Protein AF-A0A1H9HXR9-F1 (afdb_monomer)

Secondary structure (DSSP, 8-state):
--HHHHHHHHHHHHHHHHHTT--HHHHHHHHHHHHHHHHHHTS--SSHHHHHHHHHHHHHHHHTTS---HHHHHHHHHHHHHHH----

Radius of gyration: 12.56 Å; Cα contacts (8 Å, |Δi|>4): 63; chains: 1; bounding box: 32×28×31 Å

InterPro domains:
  IPR014987 Uncharacterised protein family YfcL [PF08891] (10-84)

Organism: NCBI:txid355243

Mean predicted aligned error: 3.07 Å

Sequence (88 aa):
MNAYQQQAESIYNRLIEMEQRAEPNLLFLCSYLLGHISLVSAEQGDTADQFNQRVENSLEDAFKIDKLSTEDLHDIRSLWAQLSETDA

Nearest PDB structures (foldseek):
  6ha8-assembly1_t  TM=4.323E-01  e=8.942E+00  Bacillus subtilis subsp. subtilis str. 168

Foldseek 3Di:
DAQLLVLLVQLLVVLVVCCVVDDPLSVVLSVVLNVLSVVLSVDDDHHLVVNLVSSVVSLVVVVVPDPDDPVSNVVSVVVSVVSSDDDD

pLDDT: mean 94.0, std 9.92, range [32.78, 98.31]

Solvent-accessible surface area (backbone atoms only — not comparable to full-atom values): 4976 Å² total; per-residue (Å²): 132,48,47,15,56,51,45,44,52,53,47,48,51,54,39,55,60,48,42,80,74,40,55,75,70,53,31,51,46,34,56,53,51,50,52,47,49,55,59,50,61,75,54,91,69,62,37,43,67,58,44,52,52,48,38,51,52,53,48,59,56,43,63,75,71,53,91,66,51,76,64,54,55,49,50,45,51,53,53,47,50,67,58,67,54,68,88,125

Structure (mmCIF, N/CA/C/O backbone):
data_AF-A0A1H9HXR9-F1
#
_entry.id   AF-A0A1H9HXR9-F1
#
loop_
_atom_site.group_PDB
_atom_site.id
_atom_site.type_symbol
_atom_site.label_atom_id
_atom_site.label_alt_id
_atom_site.label_comp_id
_atom_site.label_asym_id
_atom_site.label_entity_id
_atom_site.label_seq_id
_atom_site.pdbx_PDB_ins_code
_atom_site.Cartn_x
_atom_site.Cartn_y
_atom_site.Cartn_z
_atom_site.occupancy
_atom_site.B_iso_or_equiv
_atom_site.auth_seq_id
_atom_site.auth_comp_id
_atom_site.auth_asym_id
_atom_site.auth_atom_id
_atom_site.pdbx_PDB_model_num
ATOM 1 N N . MET A 1 1 ? 16.167 2.635 -11.684 1.00 78.19 1 MET A N 1
ATOM 2 C CA . MET A 1 1 ? 14.807 2.781 -11.147 1.00 78.19 1 MET A CA 1
ATOM 3 C C . MET A 1 1 ? 13.842 2.598 -12.296 1.00 78.19 1 MET A C 1
ATOM 5 O O . MET A 1 1 ? 13.993 3.306 -13.285 1.00 78.19 1 MET A O 1
ATOM 9 N N . ASN A 1 2 ? 12.970 1.597 -12.233 1.00 95.69 2 ASN A N 1
ATOM 10 C CA . ASN A 1 2 ? 11.922 1.380 -13.239 1.00 95.69 2 ASN A CA 1
ATOM 11 C C . ASN A 1 2 ? 10.605 2.044 -12.796 1.00 95.69 2 ASN A C 1
ATOM 13 O O . ASN A 1 2 ? 10.535 2.606 -11.701 1.00 95.69 2 ASN A O 1
ATOM 17 N N . ALA A 1 3 ? 9.574 1.987 -13.644 1.00 96.31 3 ALA A N 1
ATOM 18 C CA . ALA A 1 3 ? 8.290 2.629 -13.363 1.00 96.31 3 ALA A CA 1
ATOM 19 C C . ALA A 1 3 ? 7.609 2.051 -12.110 1.00 96.31 3 ALA A C 1
ATOM 21 O O . ALA A 1 3 ? 6.959 2.786 -11.378 1.00 96.31 3 ALA A O 1
ATOM 22 N N . TYR A 1 4 ? 7.824 0.765 -11.814 1.00 97.38 4 TYR A N 1
ATOM 23 C CA . TYR A 1 4 ? 7.368 0.134 -10.572 1.00 97.38 4 TYR A CA 1
ATOM 24 C C . TYR A 1 4 ? 7.964 0.811 -9.327 1.00 97.38 4 TYR A C 1
ATOM 26 O O . TYR A 1 4 ? 7.237 1.247 -8.438 1.00 97.38 4 TYR A O 1
ATOM 34 N N . GLN A 1 5 ? 9.293 0.949 -9.281 1.00 96.50 5 GLN A N 1
ATOM 35 C CA . GLN A 1 5 ? 10.004 1.571 -8.157 1.00 96.50 5 GLN A CA 1
ATOM 36 C C . GLN A 1 5 ? 9.687 3.065 -8.029 1.00 96.50 5 GLN A C 1
ATOM 38 O O . GLN A 1 5 ? 9.539 3.563 -6.918 1.00 96.50 5 GLN A O 1
ATOM 43 N N . GLN A 1 6 ? 9.549 3.769 -9.157 1.00 96.62 6 GLN A N 1
ATOM 44 C CA . GLN A 1 6 ? 9.160 5.182 -9.182 1.00 96.62 6 GLN A CA 1
ATOM 45 C C . GLN A 1 6 ? 7.753 5.400 -8.622 1.00 96.62 6 GLN A C 1
ATOM 47 O O . GLN A 1 6 ? 7.557 6.316 -7.827 1.00 96.62 6 GLN A O 1
ATOM 52 N N . GLN A 1 7 ? 6.796 4.548 -8.997 1.00 97.06 7 GLN A N 1
ATOM 53 C CA . GLN A 1 7 ? 5.430 4.611 -8.482 1.00 97.06 7 GLN A CA 1
ATOM 54 C C . GLN A 1 7 ? 5.396 4.346 -6.973 1.00 97.06 7 GLN A C 1
ATOM 56 O O . GLN A 1 7 ? 4.783 5.108 -6.224 1.00 97.06 7 GLN A O 1
ATOM 61 N N . ALA A 1 8 ? 6.110 3.310 -6.522 1.00 97.06 8 ALA A N 1
ATOM 62 C CA . ALA A 1 8 ? 6.216 2.969 -5.109 1.00 97.06 8 ALA A CA 1
ATOM 63 C C . ALA A 1 8 ? 6.782 4.129 -4.278 1.00 97.06 8 ALA A C 1
ATOM 65 O O . ALA A 1 8 ? 6.178 4.530 -3.286 1.00 97.06 8 ALA A O 1
ATOM 66 N N . GLU A 1 9 ? 7.914 4.696 -4.704 1.00 96.69 9 GLU A N 1
ATOM 67 C CA . GLU A 1 9 ? 8.559 5.820 -4.022 1.00 96.69 9 GLU A CA 1
ATOM 68 C C . GLU A 1 9 ? 7.681 7.080 -4.041 1.00 96.69 9 GLU A C 1
ATOM 70 O O . GLU A 1 9 ? 7.563 7.763 -3.023 1.00 96.69 9 GLU A O 1
ATOM 75 N N . SER A 1 10 ? 7.020 7.371 -5.167 1.00 96.44 10 SER A N 1
ATOM 76 C CA . SER A 1 10 ? 6.124 8.525 -5.297 1.00 96.44 10 SER A CA 1
ATOM 77 C C . SER A 1 10 ? 4.964 8.458 -4.304 1.00 96.44 10 SER A C 1
ATOM 79 O O . SER A 1 10 ? 4.743 9.408 -3.548 1.00 96.44 10 SER A O 1
ATOM 81 N N . ILE A 1 11 ? 4.252 7.329 -4.257 1.00 97.44 11 ILE A N 1
ATOM 82 C CA . ILE A 1 11 ? 3.118 7.163 -3.343 1.00 97.44 11 ILE A CA 1
ATOM 83 C C . ILE A 1 11 ? 3.600 7.119 -1.889 1.00 97.44 11 ILE A C 1
ATOM 85 O O . ILE A 1 11 ? 2.985 7.751 -1.029 1.00 97.44 11 ILE A O 1
ATOM 89 N N . TYR A 1 12 ? 4.712 6.433 -1.611 1.00 97.19 12 TYR A N 1
ATOM 90 C CA . TYR A 1 12 ? 5.287 6.374 -0.267 1.00 97.19 12 TYR A CA 1
ATOM 91 C C . TYR A 1 12 ? 5.598 7.776 0.270 1.00 97.19 12 TYR A C 1
ATOM 93 O O . TYR A 1 12 ? 5.173 8.127 1.369 1.00 97.19 12 TYR A O 1
ATOM 101 N N . ASN A 1 13 ? 6.268 8.615 -0.523 1.00 96.31 13 ASN A N 1
ATOM 102 C CA . ASN A 1 13 ? 6.597 9.981 -0.119 1.00 96.31 13 ASN A CA 1
ATOM 103 C C . ASN A 1 13 ? 5.339 10.839 0.098 1.00 96.31 13 ASN A C 1
ATOM 105 O O . ASN A 1 13 ? 5.261 11.542 1.105 1.00 96.31 13 ASN A O 1
ATOM 109 N N . ARG A 1 14 ? 4.322 10.728 -0.774 1.00 96.12 14 ARG A N 1
ATOM 110 C CA . ARG A 1 14 ? 3.025 11.413 -0.587 1.00 96.12 14 ARG A CA 1
ATOM 111 C C . ARG A 1 14 ? 2.365 11.020 0.736 1.00 96.12 14 ARG A C 1
ATOM 113 O O . ARG A 1 14 ? 1.884 11.888 1.459 1.00 96.12 14 ARG A O 1
ATOM 120 N N . LEU A 1 15 ? 2.373 9.734 1.081 1.00 96.62 15 LEU A N 1
ATOM 121 C CA . LEU A 1 15 ? 1.802 9.246 2.337 1.00 96.62 15 LEU A CA 1
ATOM 122 C C . LEU A 1 15 ? 2.557 9.755 3.567 1.00 96.62 15 LEU A C 1
ATOM 124 O O . LEU A 1 15 ? 1.914 10.177 4.524 1.00 96.62 15 LEU A O 1
ATOM 128 N N . ILE A 1 16 ? 3.893 9.780 3.532 1.00 95.94 16 ILE A N 1
ATOM 129 C CA . ILE A 1 16 ? 4.710 10.351 4.617 1.00 95.94 16 ILE A CA 1
ATOM 130 C C . ILE A 1 16 ? 4.409 11.845 4.807 1.00 95.94 16 ILE A C 1
ATOM 132 O O . ILE A 1 16 ? 4.309 12.324 5.937 1.00 95.94 16 ILE A O 1
ATOM 136 N N . GLU A 1 17 ? 4.231 12.602 3.723 1.00 95.19 17 GLU A N 1
ATOM 137 C CA . GLU A 1 17 ? 3.850 14.017 3.804 1.00 95.19 17 GLU A CA 1
ATOM 138 C C . GLU A 1 17 ? 2.446 14.214 4.393 1.00 95.19 17 GLU A C 1
ATOM 140 O O . GLU A 1 17 ? 2.237 15.122 5.204 1.00 95.19 17 GLU A O 1
ATOM 145 N N . MET A 1 18 ? 1.489 13.358 4.017 1.00 94.75 18 MET A N 1
ATOM 146 C CA . MET A 1 18 ? 0.135 13.368 4.576 1.00 94.75 18 MET A CA 1
ATOM 147 C C . MET A 1 18 ? 0.146 13.025 6.068 1.00 94.75 18 MET A C 1
ATOM 149 O O . MET A 1 18 ? -0.499 13.716 6.856 1.00 94.75 18 MET A O 1
ATOM 153 N N . GLU A 1 19 ? 0.919 12.011 6.464 1.00 93.25 19 GLU A N 1
ATOM 154 C CA . GLU A 1 19 ? 1.057 11.543 7.846 1.00 93.25 19 GLU A CA 1
ATOM 155 C C . GLU A 1 19 ? 1.500 12.665 8.800 1.00 93.25 19 GLU A C 1
ATOM 157 O O . GLU A 1 19 ? 0.937 12.819 9.883 1.00 93.25 19 GLU A O 1
ATOM 162 N N . GLN A 1 20 ? 2.436 13.523 8.377 1.00 90.12 20 GLN A N 1
ATOM 163 C CA . GLN A 1 20 ? 2.952 14.633 9.195 1.00 90.12 20 GLN A CA 1
ATOM 164 C C . GLN A 1 20 ? 1.894 15.665 9.608 1.00 90.12 20 GLN A C 1
ATOM 166 O O . GLN A 1 20 ? 2.116 16.430 10.549 1.00 90.12 20 GLN A O 1
ATOM 171 N N . ARG A 1 21 ? 0.776 15.743 8.881 1.00 90.19 21 ARG A N 1
ATOM 172 C CA . ARG A 1 21 ? -0.294 16.730 9.101 1.00 90.19 21 ARG A CA 1
ATOM 173 C C . ARG A 1 21 ? -1.638 16.068 9.396 1.00 90.19 21 ARG A C 1
ATOM 175 O O . ARG A 1 21 ? -2.659 16.752 9.399 1.00 90.19 21 ARG A O 1
ATOM 182 N N . ALA A 1 22 ? -1.642 14.754 9.587 1.00 91.69 22 ALA A N 1
ATOM 183 C CA . ALA A 1 22 ? -2.856 13.974 9.668 1.00 91.69 22 ALA A CA 1
ATOM 184 C C . ALA A 1 22 ? -3.520 14.076 11.046 1.00 91.69 22 ALA A C 1
ATOM 186 O O . ALA A 1 22 ? -2.890 13.891 12.086 1.00 91.69 22 ALA A O 1
ATOM 187 N N . GLU A 1 23 ? -4.832 14.296 11.036 1.00 93.81 23 GLU A N 1
ATOM 188 C CA . GLU A 1 23 ? -5.696 13.979 12.174 1.00 93.81 23 GLU A CA 1
ATOM 189 C C . GLU A 1 23 ? -5.698 12.455 12.429 1.00 93.81 23 GLU A C 1
ATOM 191 O O . GLU A 1 23 ? -5.396 11.687 11.510 1.00 93.81 23 GLU A O 1
ATOM 196 N N . PRO A 1 24 ? -6.081 11.972 13.629 1.00 92.75 24 PRO A N 1
ATOM 197 C CA . PRO A 1 24 ? -5.924 10.564 14.012 1.00 92.75 24 PRO A CA 1
ATOM 198 C C . PRO A 1 24 ? -6.503 9.537 13.028 1.00 92.75 24 PRO A C 1
ATOM 200 O O . PRO A 1 24 ? -5.893 8.491 12.822 1.00 92.75 24 PRO A O 1
ATOM 203 N N . ASN A 1 25 ? -7.647 9.834 12.399 1.00 91.44 25 ASN A N 1
ATOM 204 C CA . ASN A 1 25 ? -8.229 8.936 11.398 1.00 91.44 25 ASN A CA 1
ATOM 205 C C . ASN A 1 25 ? -7.338 8.837 10.153 1.00 91.44 25 ASN A C 1
ATOM 207 O O . ASN A 1 25 ? -6.963 7.751 9.731 1.00 91.44 25 ASN A O 1
ATOM 211 N N . LEU A 1 26 ? -6.926 9.982 9.603 1.00 93.31 26 LEU A N 1
ATOM 212 C CA . LEU A 1 26 ? -6.053 10.013 8.433 1.00 93.31 26 LEU A CA 1
ATOM 213 C C . LEU A 1 26 ? -4.680 9.395 8.734 1.00 93.31 26 LEU A C 1
ATOM 215 O O . LEU A 1 26 ? -4.110 8.741 7.868 1.00 93.31 26 LEU A O 1
ATOM 219 N N . LEU A 1 27 ? -4.181 9.549 9.964 1.00 96.81 27 LEU A N 1
ATOM 220 C CA . LEU A 1 27 ? -2.941 8.920 10.412 1.00 96.81 27 LEU A CA 1
ATOM 221 C C . LEU A 1 27 ? -3.049 7.395 10.312 1.00 96.81 27 LEU A C 1
ATOM 223 O O . LEU A 1 27 ? -2.181 6.764 9.719 1.00 96.81 27 LEU A O 1
ATOM 227 N N . PHE A 1 28 ? -4.146 6.816 10.809 1.00 96.50 28 PHE A N 1
ATOM 228 C CA . PHE A 1 28 ? -4.409 5.384 10.676 1.00 96.50 28 PHE A CA 1
ATOM 229 C C . PHE A 1 28 ? -4.427 4.931 9.206 1.00 96.50 28 PHE A C 1
ATOM 231 O O . PHE A 1 28 ? -3.730 3.976 8.860 1.00 96.50 28 PHE A O 1
ATOM 238 N N . LEU A 1 29 ? -5.158 5.639 8.338 1.00 97.31 29 LEU A N 1
ATOM 239 C CA . LEU A 1 29 ? -5.246 5.304 6.911 1.00 97.31 29 LEU A CA 1
ATOM 240 C C . LEU A 1 29 ? -3.870 5.355 6.229 1.00 97.31 29 LEU A C 1
ATOM 242 O O . LEU A 1 29 ? -3.507 4.437 5.489 1.00 97.31 29 LEU A O 1
ATOM 246 N N . CYS A 1 30 ? -3.084 6.400 6.509 1.00 97.06 30 CYS A N 1
ATOM 247 C CA . CYS A 1 30 ? -1.735 6.552 5.975 1.00 97.06 30 CYS A CA 1
ATOM 248 C C . CYS A 1 30 ? -0.817 5.422 6.443 1.00 97.06 30 CYS A C 1
ATOM 250 O O . CYS A 1 30 ? -0.174 4.784 5.611 1.00 97.06 30 CYS A O 1
ATOM 252 N N . SER A 1 31 ? -0.779 5.132 7.747 1.00 96.50 31 SER A N 1
ATOM 253 C CA . SER A 1 31 ? 0.069 4.067 8.288 1.00 96.50 31 SER A CA 1
ATOM 254 C C . SER A 1 31 ? -0.330 2.685 7.750 1.00 96.50 31 SER A C 1
ATOM 256 O O . SER A 1 31 ? 0.547 1.867 7.467 1.00 96.50 31 SER A O 1
ATOM 258 N N . TYR A 1 32 ? -1.630 2.429 7.554 1.00 97.69 32 TYR A N 1
ATOM 259 C CA . TYR A 1 32 ? -2.115 1.175 6.970 1.00 97.69 32 TYR A CA 1
ATOM 260 C C . TYR A 1 32 ? -1.615 1.003 5.527 1.00 97.69 32 TYR A C 1
ATOM 262 O O . TYR A 1 32 ? -0.987 -0.006 5.199 1.00 97.69 32 TYR A O 1
ATOM 270 N N . LEU A 1 33 ? -1.803 2.018 4.676 1.00 98.06 33 LEU A N 1
ATOM 271 C CA . LEU A 1 33 ? -1.330 1.979 3.288 1.00 98.06 33 LEU A CA 1
ATOM 272 C C . LEU A 1 33 ? 0.197 1.921 3.184 1.00 98.06 33 LEU A C 1
ATOM 274 O O . LEU A 1 33 ? 0.716 1.172 2.356 1.00 98.06 33 LEU A O 1
ATOM 278 N N . LEU A 1 34 ? 0.925 2.648 4.039 1.00 97.94 34 LEU A N 1
ATOM 279 C CA . LEU A 1 34 ? 2.390 2.592 4.098 1.00 97.94 34 LEU A CA 1
ATOM 280 C C . LEU A 1 34 ? 2.892 1.164 4.348 1.00 97.94 34 LEU A C 1
ATOM 282 O O . LEU A 1 34 ? 3.864 0.748 3.717 1.00 97.94 34 LEU A O 1
ATOM 286 N N . GLY A 1 35 ? 2.214 0.392 5.204 1.00 97.69 35 GLY A N 1
ATOM 287 C CA . GLY A 1 35 ? 2.538 -1.017 5.440 1.00 97.69 35 GLY A CA 1
ATOM 288 C C . GLY A 1 35 ? 2.434 -1.868 4.170 1.00 97.69 35 GLY A C 1
ATOM 289 O O . GLY A 1 35 ? 3.379 -2.576 3.816 1.00 97.69 35 GLY A O 1
ATOM 290 N N . HIS A 1 36 ? 1.323 -1.749 3.441 1.00 98.25 36 HIS A N 1
ATOM 291 C CA . HIS A 1 36 ? 1.097 -2.486 2.192 1.00 98.25 36 HIS A CA 1
ATOM 292 C C . HIS A 1 36 ? 2.046 -2.062 1.068 1.00 98.25 36 HIS A C 1
ATOM 294 O O . HIS A 1 36 ? 2.609 -2.904 0.368 1.00 98.25 36 HIS A O 1
ATOM 300 N N . ILE A 1 37 ? 2.288 -0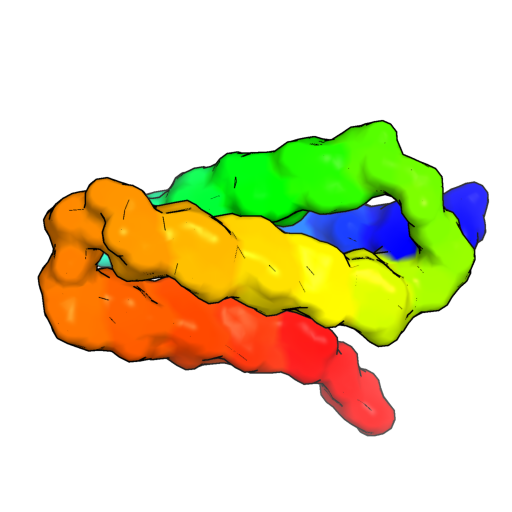.762 0.926 1.00 97.81 37 ILE A N 1
ATOM 301 C CA . ILE A 1 37 ? 3.241 -0.221 -0.047 1.00 97.81 37 ILE A CA 1
ATOM 302 C C . ILE A 1 37 ? 4.661 -0.682 0.273 1.00 97.81 37 ILE A C 1
ATOM 304 O O . ILE A 1 37 ? 5.393 -1.077 -0.633 1.00 97.81 37 ILE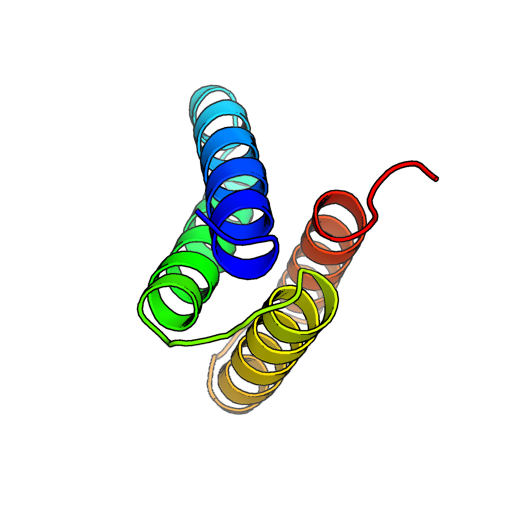 A O 1
ATOM 308 N N . SER A 1 38 ? 5.060 -0.693 1.548 1.00 97.31 38 SER A N 1
ATOM 309 C CA . SER A 1 38 ? 6.375 -1.193 1.955 1.00 97.31 38 SER A CA 1
ATOM 310 C C . SER A 1 38 ? 6.538 -2.680 1.625 1.00 97.31 38 SER A C 1
ATOM 312 O O . SER A 1 38 ? 7.578 -3.069 1.095 1.00 97.31 38 SER A O 1
ATOM 314 N N . LEU A 1 39 ? 5.499 -3.490 1.847 1.00 97.19 39 LEU A N 1
ATOM 315 C CA . LEU A 1 39 ? 5.502 -4.909 1.491 1.00 97.19 39 LEU A CA 1
ATOM 316 C C . LEU A 1 39 ? 5.665 -5.116 -0.022 1.00 97.19 39 LEU A C 1
ATOM 318 O O . LEU A 1 39 ? 6.555 -5.843 -0.456 1.00 97.19 39 LEU A O 1
ATOM 322 N N . VAL A 1 40 ? 4.838 -4.445 -0.825 1.00 97.88 40 VAL A N 1
ATOM 323 C CA . VAL A 1 40 ? 4.817 -4.613 -2.286 1.00 97.88 40 VAL A CA 1
ATOM 324 C C . VAL A 1 40 ? 6.052 -4.000 -2.954 1.00 97.88 40 VAL A C 1
ATOM 326 O O . VAL A 1 40 ? 6.573 -4.544 -3.927 1.00 97.88 40 VAL A O 1
ATOM 329 N N . SER A 1 41 ? 6.579 -2.892 -2.431 1.00 96.06 41 SER A N 1
ATOM 330 C CA . SER A 1 41 ? 7.789 -2.247 -2.967 1.00 96.06 41 SER A CA 1
ATOM 331 C C . SER A 1 41 ? 9.058 -3.087 -2.794 1.00 96.06 41 SER A C 1
ATOM 333 O O . SER A 1 41 ? 10.007 -2.909 -3.557 1.00 96.06 41 SER A O 1
ATOM 335 N N . ALA A 1 42 ? 9.070 -4.026 -1.842 1.00 95.06 42 ALA A N 1
ATOM 336 C CA . ALA A 1 42 ? 10.156 -4.989 -1.676 1.00 95.06 42 ALA A CA 1
ATOM 337 C C . ALA A 1 42 ? 10.175 -6.073 -2.773 1.00 95.06 42 ALA A C 1
ATOM 339 O O . ALA A 1 42 ? 11.168 -6.792 -2.916 1.00 95.06 42 ALA A O 1
ATOM 340 N N . GLU A 1 43 ? 9.102 -6.203 -3.556 1.00 94.94 43 GLU A N 1
ATOM 341 C CA . GLU A 1 43 ? 9.014 -7.156 -4.658 1.00 94.94 43 GLU A CA 1
ATOM 342 C C . GLU A 1 43 ? 9.591 -6.608 -5.975 1.00 94.94 43 GLU A C 1
ATOM 344 O O . GLU A 1 43 ? 9.781 -5.408 -6.165 1.00 94.94 43 GLU A O 1
ATOM 349 N N . GLN A 1 44 ? 9.846 -7.505 -6.934 1.00 92.06 44 GLN A N 1
ATOM 350 C CA . GLN A 1 44 ? 10.268 -7.125 -8.284 1.00 92.06 44 GLN A CA 1
ATOM 351 C C . GLN A 1 44 ? 9.061 -6.924 -9.204 1.00 92.06 44 GLN A C 1
ATOM 353 O O . GLN A 1 44 ? 8.213 -7.812 -9.329 1.00 92.06 44 GLN A O 1
ATOM 358 N N . GLY A 1 45 ? 9.030 -5.800 -9.910 1.00 95.06 45 GLY A N 1
ATOM 359 C CA . GLY A 1 45 ? 8.109 -5.521 -11.008 1.00 95.06 45 GLY A CA 1
ATOM 360 C C . GLY A 1 45 ? 8.690 -4.451 -11.923 1.00 95.06 45 GLY A C 1
ATOM 361 O O . GLY A 1 45 ? 9.720 -3.867 -11.591 1.00 95.06 45 GLY A O 1
ATOM 362 N N . ASP A 1 46 ? 8.050 -4.203 -13.063 1.00 96.25 46 ASP A N 1
ATOM 363 C CA . ASP A 1 46 ? 8.590 -3.348 -14.130 1.00 96.25 46 ASP A CA 1
ATOM 364 C C . ASP A 1 46 ? 7.768 -2.076 -14.366 1.00 96.25 46 ASP A C 1
ATOM 366 O O . ASP A 1 46 ? 8.326 -1.021 -14.682 1.00 96.25 46 ASP A O 1
ATOM 370 N N . THR A 1 47 ? 6.447 -2.162 -14.190 1.00 97.12 47 THR A N 1
ATOM 371 C CA . THR A 1 47 ? 5.488 -1.099 -14.540 1.00 97.12 47 THR A CA 1
ATOM 372 C C . THR A 1 47 ? 4.773 -0.533 -13.315 1.00 97.12 47 THR A C 1
ATOM 374 O O . THR A 1 47 ? 4.631 -1.218 -12.303 1.00 97.12 47 THR A O 1
ATOM 377 N N . ALA A 1 48 ? 4.288 0.707 -13.419 1.00 96.44 48 ALA A N 1
ATOM 378 C CA . ALA A 1 48 ? 3.456 1.324 -12.385 1.00 96.44 48 ALA A CA 1
ATOM 379 C C . ALA A 1 48 ? 2.139 0.551 -12.176 1.00 96.44 48 ALA A C 1
ATOM 381 O O . ALA A 1 48 ? 1.750 0.302 -11.039 1.00 96.44 48 ALA A O 1
ATOM 382 N N . ASP A 1 49 ? 1.513 0.068 -13.256 1.00 96.50 49 ASP A N 1
ATOM 383 C CA . ASP A 1 49 ? 0.282 -0.732 -13.177 1.00 96.50 49 ASP A CA 1
ATOM 384 C C . ASP A 1 49 ? 0.480 -2.029 -12.390 1.00 96.50 49 ASP A C 1
ATOM 386 O O . ASP A 1 49 ? -0.367 -2.398 -11.580 1.00 96.50 49 ASP A O 1
ATOM 390 N N . GLN A 1 50 ? 1.618 -2.710 -12.575 1.00 97.38 50 GLN A N 1
ATOM 391 C CA . GLN A 1 50 ? 1.949 -3.895 -11.779 1.00 97.38 50 GLN A CA 1
ATOM 392 C C . GLN A 1 50 ? 2.092 -3.564 -10.294 1.00 97.38 50 GLN A C 1
ATOM 394 O O . GLN A 1 50 ? 1.669 -4.364 -9.463 1.00 97.38 50 GLN A O 1
ATOM 399 N N . PHE A 1 51 ? 2.683 -2.416 -9.953 1.00 97.94 51 PHE A N 1
ATOM 400 C CA . PHE A 1 51 ? 2.767 -1.971 -8.563 1.00 97.94 51 PHE A CA 1
ATOM 401 C C . PHE A 1 51 ? 1.366 -1.734 -7.993 1.00 97.94 51 PHE A C 1
ATOM 403 O O . PHE A 1 51 ? 1.004 -2.333 -6.981 1.00 97.94 51 PHE A O 1
ATOM 410 N N . ASN A 1 52 ? 0.550 -0.942 -8.695 1.00 97.50 52 ASN A N 1
ATOM 411 C CA . ASN A 1 52 ? -0.802 -0.604 -8.263 1.00 97.50 52 ASN A CA 1
ATOM 412 C C . ASN A 1 52 ? -1.675 -1.860 -8.081 1.00 97.50 52 ASN A C 1
ATOM 414 O O . ASN A 1 52 ? -2.319 -2.023 -7.048 1.00 97.50 52 ASN A O 1
ATOM 418 N N . GLN A 1 53 ? -1.644 -2.794 -9.038 1.00 97.50 53 GLN A N 1
ATOM 419 C CA . GLN A 1 53 ? -2.391 -4.054 -8.949 1.00 97.50 53 GLN A CA 1
ATOM 420 C C . GLN A 1 53 ? -1.953 -4.917 -7.763 1.00 97.50 53 GLN A C 1
ATOM 422 O O . GLN A 1 53 ? -2.784 -5.559 -7.125 1.00 97.50 53 GLN A O 1
ATOM 427 N N . ARG A 1 54 ? -0.654 -4.957 -7.451 1.00 98.31 54 ARG A N 1
ATOM 428 C CA . ARG A 1 54 ? -0.158 -5.737 -6.310 1.00 98.31 54 ARG A CA 1
ATOM 429 C C . ARG A 1 54 ? -0.543 -5.120 -4.974 1.00 98.31 54 ARG A C 1
ATOM 431 O O . ARG A 1 54 ? -0.872 -5.869 -4.059 1.00 98.31 54 ARG A O 1
ATOM 438 N N . VAL A 1 55 ? -0.543 -3.791 -4.865 1.00 98.25 55 VAL A N 1
ATOM 439 C CA . VAL A 1 55 ? -1.062 -3.113 -3.670 1.00 98.25 55 VAL A CA 1
ATOM 440 C C . VAL A 1 55 ? -2.557 -3.386 -3.511 1.00 98.25 55 VAL A C 1
ATOM 442 O O . VAL A 1 55 ? -2.959 -3.790 -2.425 1.00 98.25 55 VAL A O 1
ATOM 445 N N . GLU A 1 56 ? -3.355 -3.282 -4.579 1.00 97.62 56 GLU A N 1
ATOM 446 C CA . GLU A 1 56 ? -4.789 -3.619 -4.535 1.00 97.62 56 GLU A CA 1
ATOM 447 C C . GLU A 1 56 ? -5.010 -5.060 -4.050 1.00 97.62 56 GLU A C 1
ATOM 449 O O . GLU A 1 56 ? -5.755 -5.280 -3.100 1.00 97.62 56 GLU A O 1
ATOM 454 N N . ASN A 1 57 ? -4.295 -6.038 -4.618 1.00 97.94 57 ASN A N 1
ATOM 455 C CA . ASN A 1 57 ? -4.395 -7.437 -4.188 1.00 97.94 57 ASN A CA 1
ATOM 456 C C . ASN A 1 57 ? -3.992 -7.620 -2.715 1.00 97.94 57 ASN A C 1
ATOM 458 O O . ASN A 1 57 ? -4.647 -8.350 -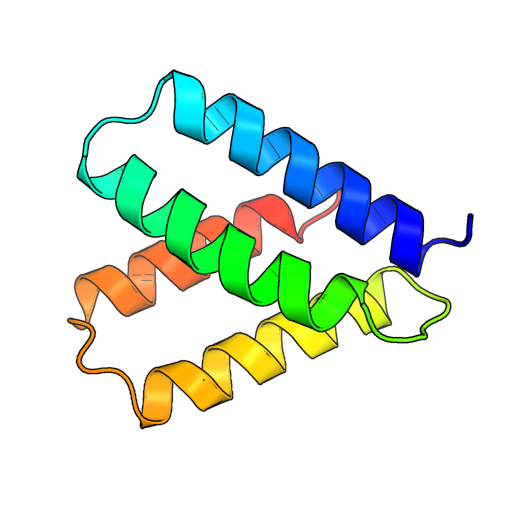1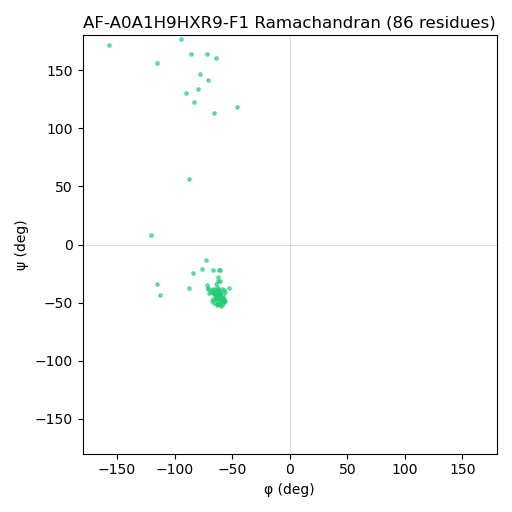.974 1.00 97.94 57 ASN A O 1
ATOM 462 N N . SER A 1 58 ? -2.925 -6.943 -2.280 1.00 98.00 58 SER A N 1
ATOM 463 C CA . SER A 1 58 ? -2.460 -6.990 -0.892 1.00 98.00 58 SER A CA 1
ATOM 464 C C . SER A 1 58 ? -3.507 -6.432 0.079 1.00 98.00 58 SER A C 1
ATOM 466 O O . SER A 1 58 ? -3.729 -7.019 1.140 1.00 98.00 58 SER A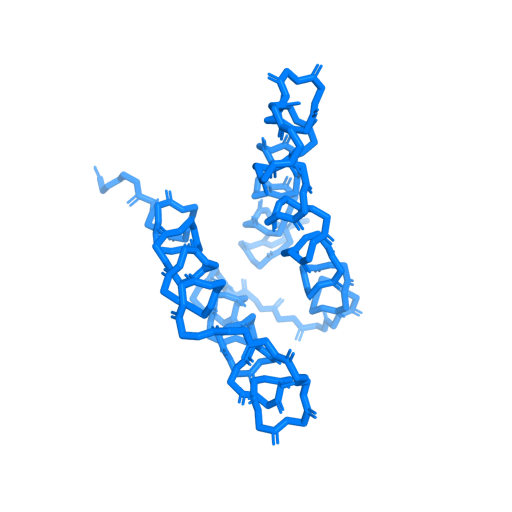 O 1
ATOM 468 N N . LEU A 1 59 ? -4.187 -5.344 -0.300 1.00 97.94 59 LEU A N 1
ATOM 469 C CA . LEU A 1 59 ? -5.292 -4.764 0.464 1.00 97.94 59 LEU A CA 1
ATOM 470 C C . LEU A 1 59 ? -6.500 -5.701 0.497 1.00 97.94 59 LEU A C 1
ATOM 472 O O . LEU A 1 59 ? -7.043 -5.968 1.566 1.00 97.94 59 LEU A O 1
ATOM 476 N N . GLU A 1 60 ? -6.905 -6.252 -0.649 1.00 97.12 60 GLU A N 1
ATOM 477 C CA . GLU A 1 60 ? -8.023 -7.194 -0.723 1.00 97.12 60 GLU A CA 1
ATOM 478 C C . GLU A 1 60 ? -7.805 -8.440 0.137 1.00 97.12 60 GLU A C 1
ATOM 480 O O . GLU A 1 60 ? -8.753 -8.943 0.745 1.00 97.12 60 GLU A O 1
ATOM 485 N N . ASP A 1 61 ? -6.575 -8.948 0.199 1.00 97.12 61 ASP A N 1
ATOM 486 C CA . ASP A 1 61 ? -6.237 -10.085 1.047 1.00 97.12 61 ASP A CA 1
ATOM 487 C C . ASP A 1 61 ? -6.267 -9.731 2.535 1.00 97.12 61 ASP A C 1
ATOM 489 O O . ASP A 1 61 ? -6.830 -10.494 3.325 1.00 97.12 61 ASP A O 1
ATOM 493 N N . ALA A 1 62 ? -5.754 -8.562 2.922 1.00 96.88 62 ALA A N 1
ATOM 494 C CA . ALA A 1 62 ? -5.813 -8.114 4.311 1.00 96.88 62 ALA A CA 1
ATOM 495 C C . ALA A 1 62 ? -7.245 -7.815 4.772 1.00 96.88 62 ALA A C 1
ATOM 497 O O . ALA A 1 62 ? -7.636 -8.236 5.859 1.00 96.88 62 ALA A O 1
ATOM 498 N N . PHE A 1 63 ? -8.087 -7.221 3.922 1.00 96.50 63 PHE A N 1
ATOM 499 C CA 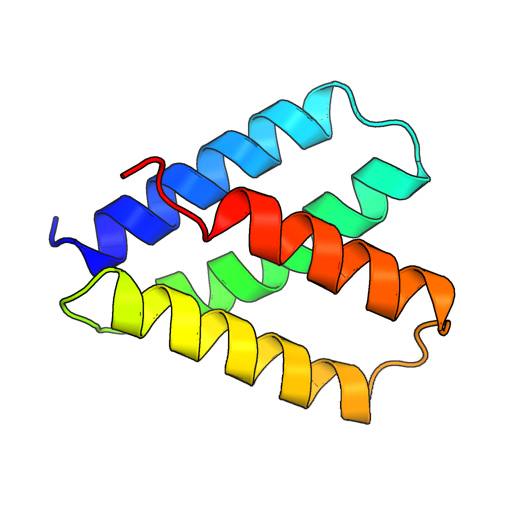. PHE A 1 63 ? -9.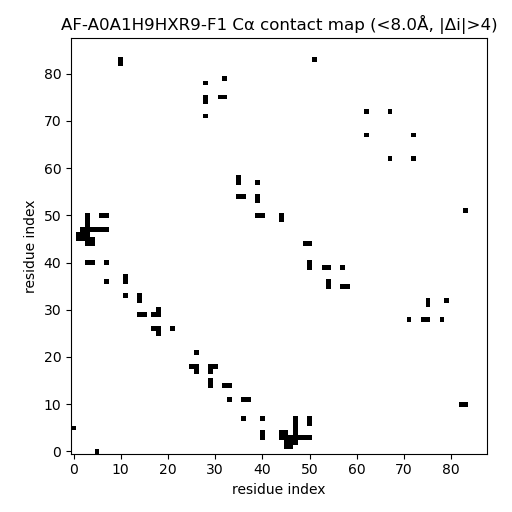492 -6.936 4.238 1.00 96.50 63 PHE A CA 1
ATOM 500 C C . PHE A 1 63 ? -10.329 -8.181 4.559 1.00 96.50 63 PHE A C 1
ATOM 502 O O . PHE A 1 63 ? -11.362 -8.077 5.219 1.00 96.50 63 PHE A O 1
ATOM 509 N N . LYS A 1 64 ? -9.908 -9.371 4.112 1.00 94.75 64 LYS A N 1
ATOM 510 C CA . LYS A 1 64 ? -10.579 -10.641 4.446 1.00 94.75 64 LYS A CA 1
ATOM 511 C C . LYS A 1 64 ? -10.274 -11.115 5.871 1.00 94.75 64 LYS A C 1
ATOM 513 O O . LYS A 1 64 ? -11.002 -11.960 6.393 1.00 94.75 64 LYS A O 1
ATOM 518 N N . ILE A 1 65 ? -9.182 -10.637 6.465 1.00 94.38 65 ILE A N 1
ATOM 519 C CA . ILE A 1 65 ? -8.620 -11.136 7.728 1.00 94.38 65 ILE A CA 1
ATOM 520 C C . ILE A 1 65 ? -8.750 -10.080 8.828 1.00 94.38 65 ILE A C 1
ATOM 522 O O . ILE A 1 65 ? -9.124 -10.402 9.961 1.00 94.38 65 ILE A O 1
ATOM 526 N N . ASP A 1 66 ? -8.451 -8.829 8.494 1.00 93.44 66 ASP A N 1
ATOM 527 C CA . ASP A 1 66 ? -8.442 -7.716 9.425 1.00 93.44 66 ASP A CA 1
ATOM 528 C C . ASP A 1 66 ? -9.862 -7.343 9.851 1.00 93.44 66 ASP A C 1
ATOM 530 O O . ASP A 1 66 ? -10.812 -7.331 9.068 1.00 93.44 66 ASP A O 1
ATOM 534 N N . LYS A 1 67 ? -10.020 -7.000 11.129 1.00 92.69 67 LYS A N 1
ATOM 535 C CA . LYS A 1 67 ? -11.311 -6.599 11.705 1.00 92.69 67 LYS A CA 1
ATOM 536 C C . LYS A 1 67 ? -11.546 -5.100 11.541 1.00 92.69 67 LYS A C 1
ATOM 538 O O . LYS A 1 67 ? -11.737 -4.395 12.530 1.00 92.69 67 LYS A O 1
ATOM 543 N N . LEU A 1 68 ? -11.489 -4.636 10.300 1.00 95.19 68 LEU A N 1
ATOM 544 C CA . LEU A 1 68 ? -11.769 -3.253 9.930 1.00 95.19 68 LEU A CA 1
ATOM 545 C C . LEU A 1 68 ? -13.277 -3.004 9.891 1.00 95.19 68 LEU A C 1
ATOM 547 O O . LEU A 1 68 ? -14.062 -3.895 9.551 1.00 95.19 68 LEU A O 1
ATOM 551 N N . SER A 1 69 ? -13.696 -1.794 10.252 1.00 96.00 69 SER A N 1
ATOM 552 C CA . SER A 1 69 ? -15.084 -1.387 10.059 1.00 96.00 69 SER A CA 1
ATOM 553 C C . SER A 1 69 ? -15.373 -1.158 8.572 1.00 96.00 69 SER A C 1
ATOM 555 O O . SER A 1 69 ? -14.472 -1.010 7.747 1.00 96.00 69 SER A O 1
ATOM 557 N N . THR A 1 70 ? -16.653 -1.111 8.202 1.00 95.62 70 THR A N 1
ATOM 558 C CA . THR A 1 70 ? -17.041 -0.766 6.825 1.00 95.62 70 THR A CA 1
ATOM 559 C C . THR A 1 70 ? -16.572 0.639 6.432 1.00 95.62 70 THR A C 1
ATOM 561 O O . THR A 1 70 ? -16.259 0.857 5.265 1.00 95.62 70 THR A O 1
ATOM 564 N N . GLU A 1 71 ? -16.504 1.562 7.395 1.00 96.00 71 GLU A N 1
ATOM 565 C CA . GLU A 1 71 ? -15.993 2.922 7.198 1.00 96.00 71 GLU A CA 1
ATOM 566 C C . GLU A 1 71 ? -14.488 2.901 6.913 1.00 96.00 71 GLU A C 1
ATOM 568 O O . GLU A 1 71 ? -14.069 3.417 5.883 1.00 96.00 71 GLU A O 1
ATOM 573 N N . ASP A 1 72 ? -13.700 2.178 7.718 1.00 96.75 72 ASP A N 1
ATOM 574 C CA . ASP A 1 72 ? -12.256 2.024 7.487 1.00 96.75 72 ASP A CA 1
ATOM 575 C C . ASP A 1 72 ? -11.968 1.440 6.096 1.00 96.75 72 ASP A C 1
ATOM 577 O O . ASP A 1 72 ? -11.135 1.952 5.353 1.00 96.75 72 ASP A O 1
ATOM 581 N N . LEU A 1 73 ? -12.686 0.379 5.707 1.00 96.69 73 LEU A N 1
ATOM 582 C CA . LEU A 1 73 ? -12.528 -0.251 4.392 1.00 96.69 73 LEU A CA 1
ATOM 583 C C . LEU A 1 73 ? -12.829 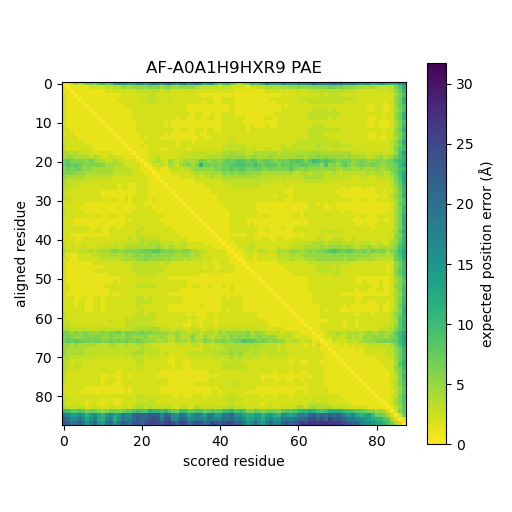0.722 3.248 1.00 96.69 73 LEU A C 1
ATOM 585 O O . LEU A 1 73 ? -12.122 0.736 2.238 1.00 96.69 73 LEU A O 1
ATOM 589 N N . HIS A 1 74 ? -13.892 1.512 3.389 1.00 97.38 74 HIS A N 1
ATOM 590 C CA . HIS A 1 74 ? -14.261 2.525 2.409 1.00 97.38 74 HIS A CA 1
ATOM 591 C C . HIS A 1 74 ? -13.184 3.611 2.308 1.00 97.38 74 HIS A C 1
ATOM 593 O O . HIS A 1 74 ? -12.755 3.956 1.205 1.00 97.38 74 HIS A O 1
ATOM 599 N N . ASP A 1 75 ? -12.711 4.109 3.445 1.00 97.44 75 ASP A N 1
ATOM 600 C CA . ASP A 1 75 ? -11.768 5.218 3.505 1.00 97.44 75 ASP A CA 1
ATOM 601 C C . ASP A 1 75 ? -10.371 4.820 3.018 1.00 97.44 75 ASP A C 1
ATOM 603 O O . ASP A 1 75 ? -9.752 5.574 2.265 1.00 97.44 75 ASP A O 1
ATOM 607 N N . ILE A 1 76 ? -9.906 3.607 3.340 1.00 98.06 76 ILE A N 1
ATOM 608 C CA . ILE A 1 76 ? -8.646 3.060 2.813 1.00 98.06 76 ILE A CA 1
ATOM 609 C C . ILE A 1 76 ? -8.721 2.942 1.287 1.00 98.06 76 ILE A C 1
ATOM 611 O O . ILE A 1 76 ? -7.798 3.371 0.594 1.00 98.06 76 ILE A O 1
ATOM 615 N N . ARG A 1 77 ? -9.824 2.404 0.744 1.00 97.19 77 ARG A N 1
ATOM 616 C CA . ARG A 1 77 ? -10.019 2.287 -0.714 1.00 97.19 77 ARG A CA 1
ATOM 617 C C . ARG A 1 77 ? -10.070 3.650 -1.393 1.00 97.19 77 ARG A C 1
ATOM 619 O O . ARG A 1 77 ? -9.453 3.833 -2.437 1.00 97.19 77 ARG A O 1
ATOM 626 N N . SER A 1 78 ? -10.784 4.601 -0.798 1.00 96.88 78 SER A N 1
ATOM 627 C CA . SER A 1 78 ? -10.893 5.965 -1.316 1.00 96.88 78 SER A CA 1
ATOM 628 C C . SER A 1 78 ? -9.531 6.657 -1.357 1.00 96.88 78 SER A C 1
ATOM 630 O O . SER A 1 78 ? -9.164 7.245 -2.375 1.00 96.88 78 SER A O 1
ATOM 632 N N . LEU A 1 79 ? -8.748 6.542 -0.281 1.00 96.75 79 LEU A N 1
ATOM 633 C CA . LEU A 1 79 ? -7.404 7.106 -0.227 1.00 96.75 79 LEU A CA 1
ATOM 634 C C . LEU A 1 79 ? -6.469 6.426 -1.234 1.00 96.75 79 LEU A C 1
ATOM 636 O O . LEU A 1 79 ? -5.731 7.103 -1.946 1.00 96.75 79 LEU A O 1
ATOM 640 N N . TRP A 1 80 ? -6.521 5.099 -1.343 1.00 97.69 80 TRP A N 1
ATOM 641 C CA . TRP A 1 80 ? -5.720 4.364 -2.317 1.00 97.69 80 TRP A CA 1
ATOM 642 C C . TRP A 1 80 ? -6.044 4.754 -3.766 1.00 97.69 80 TRP A C 1
ATOM 644 O O . TRP A 1 80 ? -5.123 4.980 -4.552 1.00 97.69 80 TRP A O 1
ATOM 654 N N . ALA A 1 81 ? -7.321 4.910 -4.119 1.00 96.06 81 ALA A N 1
ATOM 655 C CA . ALA A 1 81 ? -7.724 5.371 -5.448 1.00 96.06 81 ALA A CA 1
ATOM 656 C C . ALA A 1 81 ? -7.121 6.753 -5.774 1.00 96.06 81 ALA A C 1
ATOM 658 O O . ALA A 1 81 ? -6.492 6.920 -6.814 1.00 96.06 81 ALA A O 1
ATOM 659 N N . GLN A 1 82 ? -7.191 7.706 -4.837 1.00 94.81 82 GLN A N 1
ATOM 660 C CA . GLN A 1 82 ? -6.602 9.049 -4.995 1.00 94.81 82 GL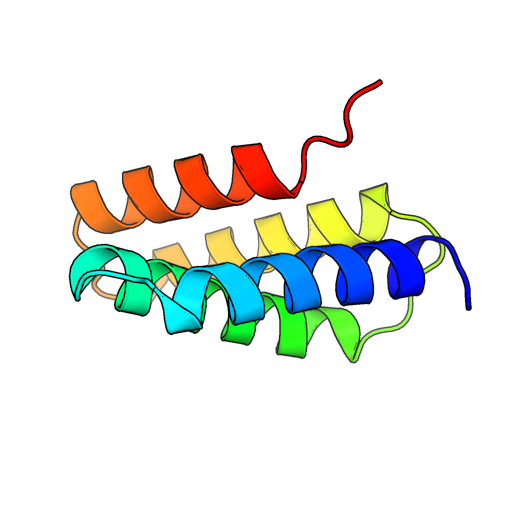N A CA 1
ATOM 661 C C . GLN A 1 82 ? -5.071 9.042 -5.156 1.00 94.81 82 GLN A C 1
ATOM 663 O O . GLN A 1 82 ? -4.477 9.970 -5.714 1.00 94.81 82 GLN A O 1
ATOM 668 N N . LEU A 1 83 ? -4.400 8.036 -4.596 1.00 94.38 83 LEU A N 1
ATOM 669 C CA . LEU A 1 83 ? -2.945 7.913 -4.651 1.00 94.38 83 LEU A CA 1
ATOM 670 C C . LEU A 1 83 ? -2.467 7.183 -5.907 1.00 94.38 83 LEU A C 1
ATOM 672 O O . LEU A 1 83 ? -1.423 7.542 -6.451 1.00 94.38 83 LEU A O 1
ATOM 676 N N . SER A 1 84 ? -3.209 6.162 -6.332 1.00 92.00 84 SER A N 1
ATOM 677 C CA . SER A 1 84 ? -2.858 5.280 -7.447 1.00 92.00 84 SER A CA 1
ATOM 678 C C . SER A 1 84 ? -3.261 5.837 -8.810 1.00 92.00 84 SER A C 1
ATOM 680 O O . SER A 1 84 ? -2.607 5.512 -9.807 1.00 92.00 84 SER A O 1
ATOM 682 N N . GLU A 1 85 ? -4.264 6.717 -8.861 1.00 85.12 85 GLU A N 1
ATOM 683 C CA . GLU A 1 85 ? -4.534 7.538 -10.036 1.00 85.12 85 GLU A CA 1
ATOM 684 C C . GLU A 1 85 ? -3.367 8.513 -10.248 1.00 85.12 85 GLU A C 1
ATOM 686 O O . GLU A 1 85 ? -3.077 9.397 -9.440 1.00 85.12 85 GLU A O 1
ATOM 691 N N . THR A 1 86 ? -2.647 8.302 -11.347 1.00 57.06 86 THR A N 1
ATOM 692 C CA . THR A 1 86 ? -1.695 9.280 -11.872 1.00 57.06 86 THR A CA 1
ATOM 693 C C . THR A 1 86 ? -2.529 10.250 -12.702 1.00 57.06 86 THR A C 1
ATOM 695 O O . THR A 1 86 ? -3.223 9.782 -13.604 1.00 57.06 86 THR A O 1
ATOM 698 N N . ASP A 1 87 ? -2.510 11.554 -12.397 1.00 43.50 87 ASP A N 1
ATOM 699 C CA . ASP A 1 87 ? -3.056 12.571 -13.310 1.00 43.50 87 ASP A CA 1
ATOM 700 C C . ASP A 1 87 ? -2.548 12.259 -14.730 1.00 43.50 87 ASP A C 1
ATOM 702 O O . ASP A 1 87 ? -1.336 12.178 -14.956 1.00 43.50 87 ASP A O 1
ATOM 706 N N . ALA A 1 88 ? -3.485 11.981 -15.639 1.00 32.78 88 ALA A N 1
ATOM 707 C CA . ALA A 1 88 ? -3.213 11.680 -17.042 1.00 32.78 88 ALA A CA 1
ATOM 708 C C . ALA A 1 88 ? -2.583 12.872 -17.777 1.00 32.78 88 ALA A C 1
ATOM 710 O O . ALA A 1 88 ? -2.973 14.029 -17.490 1.00 32.78 88 ALA A O 1
#